Protein AF-A0A498HJP7-F1 (afdb_monomer_lite)

Foldseek 3Di:
DLVVVVVVLVVCLVVVNQEEEEEEQDPVSQVVCVPPPPVVRHVYYHYDYDHCVVVVVVVVVVCVVPVCPDPVNCVVPNDPVVVVVVVVPCDDDDD

Sequence (95 aa):
MALAIWYGCEFAKSMGLHRIIVESDSKENISALAHDMLKDIFQSSRWSWVPRSVNLAANRLASRSNTEMCGSTWISRPPSSLVHILNKDGLPCPP

Organism: Malus domestica (NCBI:txid3750)

Structure (mmCIF, N/CA/C/O backbone):
data_AF-A0A498HJP7-F1
#
_entry.id   AF-A0A498HJP7-F1
#
loop_
_atom_site.group_PDB
_atom_site.id
_atom_site.type_symbol
_atom_site.label_atom_id
_atom_site.label_alt_id
_atom_site.label_comp_id
_atom_site.label_asym_id
_atom_site.label_entity_id
_atom_site.label_seq_id
_atom_site.pdbx_PDB_ins_code
_atom_site.Cartn_x
_atom_site.Cartn_y
_atom_site.Cartn_z
_atom_site.occupancy
_atom_site.B_iso_or_equiv
_atom_site.auth_seq_id
_atom_site.auth_comp_id
_atom_site.auth_asym_id
_atom_site.auth_atom_id
_atom_site.pdbx_PDB_model_num
ATOM 1 N N . MET A 1 1 ? 6.026 4.830 -5.464 1.00 57.25 1 MET A N 1
ATOM 2 C CA . MET A 1 1 ? 4.969 3.795 -5.363 1.00 57.25 1 MET A CA 1
ATOM 3 C C . MET A 1 1 ? 4.178 3.848 -4.043 1.00 57.25 1 MET A C 1
ATOM 5 O O . MET A 1 1 ? 3.119 3.243 -3.983 1.00 57.25 1 MET A O 1
ATOM 9 N N . ALA A 1 2 ? 4.605 4.606 -3.020 1.00 67.38 2 ALA A N 1
ATOM 10 C CA . ALA A 1 2 ? 3.863 4.766 -1.756 1.00 67.38 2 ALA A CA 1
ATOM 11 C C . ALA A 1 2 ? 2.680 5.767 -1.805 1.00 67.38 2 ALA A C 1
ATOM 13 O O . ALA A 1 2 ? 1.772 5.686 -0.985 1.00 67.38 2 ALA A O 1
ATOM 14 N N . LEU A 1 3 ? 2.647 6.677 -2.791 1.00 81.50 3 LEU A N 1
ATOM 15 C CA . LEU A 1 3 ? 1.635 7.743 -2.891 1.00 81.50 3 LEU A CA 1
ATOM 16 C C . LEU A 1 3 ? 0.194 7.217 -3.030 1.00 81.50 3 LEU A C 1
ATOM 18 O O . LEU A 1 3 ? -0.729 7.785 -2.461 1.00 81.50 3 LEU A O 1
ATOM 22 N N . ALA A 1 4 ? -0.004 6.116 -3.764 1.00 86.81 4 ALA A N 1
ATOM 23 C CA . ALA A 1 4 ? -1.331 5.531 -3.965 1.00 86.81 4 ALA A CA 1
ATOM 24 C C . ALA A 1 4 ? -1.936 5.017 -2.650 1.00 86.81 4 ALA A C 1
ATOM 26 O O . ALA A 1 4 ? -3.118 5.221 -2.386 1.00 86.81 4 ALA A O 1
ATOM 27 N N . ILE A 1 5 ? -1.106 4.393 -1.809 1.00 88.38 5 ILE A N 1
ATOM 28 C CA . ILE A 1 5 ? -1.527 3.912 -0.492 1.00 88.38 5 ILE A CA 1
ATOM 29 C C . ILE A 1 5 ? -1.843 5.104 0.415 1.00 88.38 5 ILE A C 1
ATOM 31 O O . ILE A 1 5 ? -2.879 5.100 1.073 1.00 88.38 5 ILE A O 1
ATOM 35 N N . TRP A 1 6 ? -1.006 6.146 0.395 1.00 86.44 6 TRP A N 1
ATOM 36 C CA . TRP A 1 6 ? -1.243 7.376 1.154 1.00 86.44 6 TRP A CA 1
ATOM 37 C C . TRP A 1 6 ? -2.592 8.023 0.814 1.00 86.44 6 TRP A C 1
ATOM 39 O O . TRP A 1 6 ? -3.408 8.248 1.706 1.00 86.44 6 TRP A O 1
ATOM 49 N N . TYR A 1 7 ? -2.876 8.244 -0.474 1.00 89.19 7 TYR A N 1
ATOM 50 C CA . TYR A 1 7 ? -4.161 8.809 -0.896 1.00 89.19 7 TYR A CA 1
ATOM 51 C C . TYR A 1 7 ? -5.347 7.911 -0.543 1.00 89.19 7 TYR A C 1
ATOM 53 O O . TYR A 1 7 ? -6.391 8.417 -0.137 1.00 89.19 7 TYR A O 1
ATOM 61 N N . GLY A 1 8 ? -5.189 6.587 -0.649 1.00 90.19 8 GLY A N 1
ATOM 62 C CA . GLY A 1 8 ? -6.210 5.640 -0.200 1.00 90.19 8 GLY A CA 1
ATOM 63 C C . GLY A 1 8 ? -6.520 5.778 1.294 1.00 90.19 8 GLY A C 1
ATOM 64 O O . GLY A 1 8 ? -7.683 5.718 1.688 1.00 90.19 8 GLY A O 1
ATOM 65 N N . CYS A 1 9 ? -5.501 6.025 2.120 1.00 88.50 9 CYS A N 1
ATOM 66 C CA . CYS A 1 9 ? -5.662 6.231 3.559 1.00 88.50 9 CYS A CA 1
ATOM 67 C C . CYS A 1 9 ? -6.342 7.569 3.878 1.00 88.50 9 CYS A C 1
ATOM 69 O O . CYS A 1 9 ? -7.292 7.595 4.657 1.00 88.50 9 CYS A O 1
ATOM 71 N N . GLU A 1 10 ? -5.932 8.664 3.238 1.00 89.56 10 GLU A N 1
ATOM 72 C CA . GLU A 1 10 ? -6.596 9.968 3.396 1.00 89.56 10 GLU A CA 1
ATOM 73 C C . GLU A 1 10 ? -8.074 9.909 2.982 1.00 89.56 10 GLU A C 1
ATOM 75 O O . GLU A 1 10 ? -8.945 10.448 3.667 1.00 89.56 10 GLU A O 1
ATOM 80 N N . PHE A 1 11 ? -8.383 9.181 1.907 1.00 91.75 11 PHE A N 1
ATOM 81 C CA . PHE A 1 11 ? -9.761 8.956 1.479 1.00 91.75 11 PHE A CA 1
ATOM 82 C C . PHE A 1 11 ? -10.551 8.091 2.473 1.00 91.75 11 PHE A C 1
ATOM 84 O O . PHE A 1 11 ? -11.688 8.405 2.812 1.00 91.75 11 PHE A O 1
ATOM 91 N N . ALA A 1 12 ? -9.957 7.020 3.004 1.00 91.12 12 ALA A N 1
ATOM 92 C CA . ALA A 1 12 ? -10.606 6.210 4.034 1.00 91.12 12 ALA A CA 1
ATOM 93 C C . ALA A 1 12 ? -10.920 7.036 5.296 1.00 91.12 12 ALA A C 1
ATOM 95 O O . ALA A 1 12 ? -12.004 6.907 5.870 1.00 91.12 12 ALA A O 1
ATOM 96 N N . LYS A 1 13 ? -10.004 7.928 5.687 1.00 89.06 13 LYS A N 1
ATOM 97 C CA . LYS A 1 13 ? -10.194 8.864 6.798 1.00 89.06 13 LYS A CA 1
ATOM 98 C C . LYS A 1 13 ? -11.334 9.847 6.527 1.00 89.06 13 LYS A C 1
ATOM 100 O O . LYS A 1 13 ? -12.161 10.056 7.411 1.00 89.06 13 LYS A O 1
ATOM 105 N N . SER A 1 14 ? -11.416 10.420 5.323 1.00 92.62 14 SER A N 1
ATOM 106 C CA . SER A 1 14 ? -12.505 11.344 4.968 1.00 92.62 14 SER A CA 1
ATOM 107 C C . SER A 1 14 ? -13.877 10.663 4.947 1.00 92.62 14 SER A C 1
ATOM 109 O O . SER A 1 14 ? -14.885 11.306 5.230 1.00 92.62 14 SER A O 1
ATOM 111 N N . MET A 1 15 ? -13.914 9.350 4.707 1.00 93.31 15 MET A N 1
ATOM 112 C CA . MET A 1 15 ? -15.120 8.528 4.842 1.00 93.31 15 MET A CA 1
ATOM 113 C C . MET A 1 15 ? -15.432 8.103 6.288 1.00 93.31 15 MET A C 1
ATOM 115 O O . MET A 1 15 ? -16.394 7.371 6.514 1.00 93.31 15 MET A O 1
ATOM 119 N N . GLY A 1 16 ? -14.635 8.523 7.276 1.00 91.50 16 GLY A N 1
ATOM 120 C CA . GLY A 1 16 ? -14.832 8.150 8.678 1.00 91.50 16 GLY A CA 1
ATOM 121 C C . GLY A 1 16 ? -14.577 6.665 8.948 1.00 91.50 16 GLY A C 1
ATOM 122 O O . GLY A 1 16 ? -15.143 6.093 9.883 1.00 91.50 16 GLY A O 1
ATOM 123 N N . LEU A 1 17 ? -13.751 6.002 8.133 1.00 90.38 17 LEU A N 1
ATOM 124 C CA . LEU A 1 17 ? -13.354 4.624 8.392 1.00 90.38 17 LEU A CA 1
ATOM 125 C C . LEU A 1 17 ? -12.299 4.605 9.496 1.00 90.38 17 LEU A C 1
ATOM 127 O O . LEU A 1 17 ? -11.233 5.193 9.375 1.00 90.38 17 LEU A O 1
ATOM 131 N N . HIS A 1 18 ? -12.590 3.887 10.575 1.00 87.75 18 HIS A N 1
ATOM 132 C CA . HIS A 1 18 ? -11.695 3.780 11.731 1.00 87.75 18 HIS A CA 1
ATOM 133 C C . HIS A 1 18 ? -10.800 2.537 11.662 1.00 87.75 18 HIS A C 1
ATOM 135 O O . HIS A 1 18 ? -9.846 2.403 12.429 1.00 87.75 18 HIS A O 1
ATOM 141 N N . ARG A 1 19 ? -11.134 1.613 10.752 1.00 89.94 19 ARG A N 1
ATOM 142 C CA . ARG A 1 19 ? -10.435 0.352 10.528 1.00 89.94 19 ARG A CA 1
ATOM 143 C C . ARG A 1 19 ? -10.152 0.154 9.055 1.00 89.94 19 ARG A C 1
ATOM 145 O O . ARG A 1 19 ? -11.067 0.261 8.243 1.00 89.94 19 ARG A O 1
ATOM 152 N N . ILE A 1 20 ? -8.905 -0.173 8.738 1.00 90.50 20 ILE A N 1
ATOM 153 C CA . ILE A 1 20 ? -8.464 -0.392 7.361 1.00 90.50 20 ILE A CA 1
ATOM 154 C C . ILE A 1 20 ? -7.620 -1.656 7.231 1.00 90.50 20 ILE A C 1
ATOM 156 O O . ILE A 1 20 ? -6.923 -2.074 8.160 1.00 90.50 20 ILE A O 1
ATOM 160 N N . ILE A 1 21 ? -7.669 -2.245 6.041 1.00 91.44 21 ILE A N 1
ATOM 161 C CA . ILE A 1 21 ? -6.776 -3.315 5.610 1.00 91.44 21 ILE A CA 1
ATOM 162 C C . ILE A 1 21 ? -6.070 -2.809 4.359 1.00 91.44 21 ILE A C 1
ATOM 164 O O . ILE A 1 21 ? -6.726 -2.375 3.413 1.00 91.44 21 ILE A O 1
ATOM 168 N N . VAL A 1 22 ? -4.742 -2.842 4.373 1.00 90.81 22 VAL A N 1
ATOM 169 C CA . VAL A 1 22 ? -3.906 -2.423 3.253 1.00 90.81 22 VAL A CA 1
ATOM 170 C C . VAL A 1 22 ? -3.115 -3.622 2.755 1.00 90.81 22 VAL A C 1
ATOM 172 O O . VAL A 1 22 ? -2.337 -4.228 3.495 1.00 90.81 22 VAL A O 1
ATOM 175 N N . GLU A 1 23 ? -3.301 -3.934 1.479 1.00 93.12 23 GLU A N 1
ATOM 176 C CA . GLU A 1 23 ? -2.587 -4.995 0.780 1.00 93.12 23 GLU A CA 1
ATOM 177 C C . GLU A 1 23 ? -1.736 -4.394 -0.339 1.00 93.12 23 GLU A C 1
ATOM 179 O O . GLU A 1 23 ? -2.189 -3.530 -1.093 1.00 93.12 23 GLU A O 1
ATOM 184 N N . SER A 1 24 ? -0.477 -4.819 -0.437 1.00 91.81 24 SER A N 1
ATOM 185 C CA . SER A 1 24 ? 0.437 -4.341 -1.476 1.00 91.81 24 SER A CA 1
ATOM 186 C C . SER A 1 24 ? 1.420 -5.424 -1.896 1.00 91.81 24 SER A C 1
ATOM 188 O O . SER A 1 24 ? 1.854 -6.231 -1.080 1.00 91.81 24 SER A O 1
ATOM 190 N N . ASP A 1 25 ? 1.816 -5.414 -3.166 1.00 92.38 25 ASP A N 1
ATOM 191 C CA . ASP A 1 25 ? 2.843 -6.300 -3.717 1.00 92.38 25 ASP A CA 1
ATOM 192 C C . ASP A 1 25 ? 4.274 -5.762 -3.574 1.00 92.38 25 ASP A C 1
ATOM 194 O O . ASP A 1 25 ? 5.225 -6.461 -3.930 1.00 92.38 25 ASP A O 1
ATOM 198 N N . SER A 1 26 ? 4.458 -4.570 -2.992 1.00 89.81 26 SER A N 1
ATOM 199 C CA . SER A 1 26 ? 5.774 -4.040 -2.609 1.00 89.81 26 SER A CA 1
ATOM 200 C C . SER A 1 26 ? 6.018 -4.241 -1.116 1.00 89.81 26 SER A C 1
ATOM 202 O O . SER A 1 26 ? 5.287 -3.713 -0.275 1.00 89.81 26 SER A O 1
ATOM 204 N N . LYS A 1 27 ? 7.070 -4.997 -0.780 1.00 87.00 27 LYS A N 1
ATOM 205 C CA . LYS A 1 27 ? 7.472 -5.213 0.618 1.00 87.00 27 LYS A CA 1
ATOM 206 C C . LYS A 1 27 ? 7.955 -3.915 1.258 1.00 87.00 27 LYS A C 1
ATOM 208 O O . LYS A 1 27 ? 7.644 -3.671 2.416 1.00 87.00 27 LYS A O 1
ATOM 213 N N . GLU A 1 28 ? 8.636 -3.078 0.482 1.00 87.19 28 GLU A N 1
ATOM 214 C CA . GLU A 1 28 ? 9.171 -1.782 0.900 1.00 87.19 28 GLU A CA 1
ATOM 215 C C . GLU A 1 28 ? 8.044 -0.829 1.310 1.00 87.19 28 GLU A C 1
ATOM 217 O O . GLU A 1 28 ? 8.120 -0.188 2.358 1.00 87.19 28 GLU A O 1
ATOM 222 N N . ASN A 1 29 ? 6.963 -0.779 0.521 1.00 85.50 29 ASN A N 1
ATOM 223 C CA . ASN A 1 29 ? 5.778 0.009 0.853 1.00 85.50 29 ASN A CA 1
ATOM 224 C C . ASN A 1 29 ? 5.137 -0.463 2.168 1.00 85.50 29 ASN A C 1
ATOM 226 O O . ASN A 1 29 ? 4.767 0.367 2.995 1.00 85.50 29 ASN A O 1
ATOM 230 N N . ILE A 1 30 ? 5.005 -1.781 2.362 1.00 87.12 30 ILE A N 1
ATOM 231 C CA . ILE A 1 30 ? 4.433 -2.346 3.591 1.00 87.12 30 ILE A CA 1
ATOM 232 C C . ILE A 1 30 ? 5.307 -1.999 4.797 1.00 87.12 30 ILE A C 1
ATOM 234 O O . ILE A 1 30 ? 4.783 -1.502 5.789 1.00 87.12 30 ILE A O 1
ATOM 238 N N . SER A 1 31 ? 6.625 -2.201 4.719 1.00 84.44 31 SER A N 1
ATOM 239 C CA . SER A 1 31 ? 7.523 -1.922 5.845 1.00 84.44 31 SER A CA 1
ATOM 240 C C . SER A 1 31 ? 7.592 -0.437 6.197 1.00 84.44 31 SER A C 1
ATOM 242 O O . SER A 1 31 ? 7.597 -0.100 7.377 1.00 84.44 31 SER A O 1
ATOM 244 N N . ALA A 1 32 ? 7.613 0.451 5.198 1.00 82.19 32 ALA A N 1
ATOM 245 C CA . ALA A 1 32 ? 7.706 1.891 5.432 1.00 82.19 32 ALA A CA 1
ATOM 246 C C . ALA A 1 32 ? 6.415 2.468 6.036 1.00 82.19 32 ALA A C 1
ATOM 248 O O . ALA A 1 32 ? 6.458 3.265 6.969 1.00 82.19 32 ALA A O 1
ATOM 249 N N . LEU A 1 33 ? 5.249 2.062 5.523 1.00 78.88 33 LEU A N 1
ATOM 250 C CA . LEU A 1 33 ? 3.975 2.681 5.900 1.00 78.88 33 LEU A CA 1
ATOM 251 C C . LEU A 1 33 ? 3.334 2.048 7.141 1.00 78.88 33 LEU A C 1
ATOM 253 O O . LEU A 1 33 ? 2.638 2.742 7.884 1.00 78.88 33 LEU A O 1
ATOM 257 N N . ALA A 1 34 ? 3.584 0.758 7.392 1.00 76.94 34 ALA A N 1
ATOM 258 C CA . ALA A 1 34 ? 3.038 0.067 8.559 1.00 76.94 34 ALA A CA 1
ATOM 259 C C . ALA A 1 34 ? 3.639 0.563 9.884 1.00 76.94 34 ALA A C 1
ATOM 261 O O . ALA A 1 34 ? 2.969 0.506 10.917 1.00 76.94 34 ALA A O 1
ATOM 262 N N . HIS A 1 35 ? 4.890 1.034 9.868 1.00 68.50 35 HIS A N 1
ATOM 263 C CA . HIS A 1 35 ? 5.585 1.462 11.081 1.00 68.50 35 HIS A CA 1
ATOM 264 C C . HIS A 1 35 ? 5.340 2.928 11.447 1.00 68.50 35 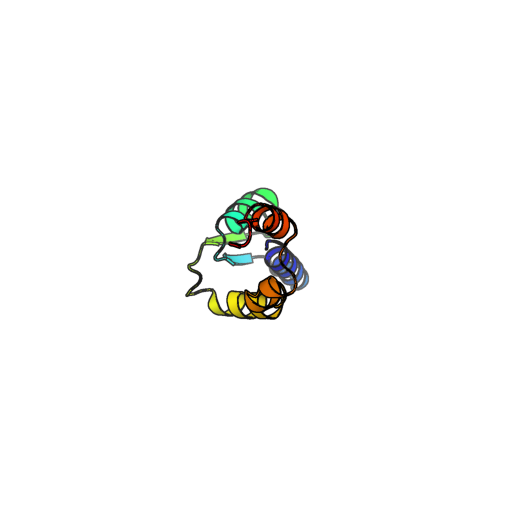HIS A C 1
ATOM 266 O O . HIS A 1 35 ? 5.077 3.190 12.623 1.00 68.50 35 HIS A O 1
ATOM 272 N N . ASP A 1 36 ? 5.353 3.839 10.469 1.00 65.69 36 ASP A N 1
ATOM 273 C CA . ASP A 1 36 ? 5.497 5.273 10.756 1.00 65.69 36 ASP A CA 1
ATOM 274 C C . ASP A 1 36 ? 4.235 6.121 10.555 1.00 65.69 36 ASP A C 1
ATOM 276 O O . ASP A 1 36 ? 4.097 7.149 11.209 1.00 65.69 36 ASP A O 1
ATOM 280 N N . MET A 1 37 ? 3.301 5.747 9.670 1.00 59.88 37 MET A N 1
ATOM 281 C CA . MET A 1 37 ? 2.329 6.743 9.179 1.00 59.88 37 MET A CA 1
ATOM 282 C C . MET A 1 37 ? 0.915 6.654 9.763 1.00 59.88 37 MET A C 1
ATOM 284 O O . MET A 1 37 ? 0.228 7.670 9.799 1.00 59.88 37 MET A O 1
ATOM 288 N N . LEU A 1 38 ? 0.440 5.478 10.191 1.00 64.69 38 LEU A N 1
ATOM 289 C CA . LEU A 1 38 ? -1.007 5.270 10.404 1.00 64.69 38 LEU A CA 1
ATOM 290 C C . LEU A 1 38 ? -1.442 4.854 11.814 1.00 64.69 38 LEU A C 1
ATOM 292 O O . LEU A 1 38 ? -2.645 4.688 12.029 1.00 64.69 38 LEU A O 1
ATOM 296 N N . LYS A 1 39 ? -0.520 4.698 12.774 1.00 66.44 39 LYS A N 1
ATOM 297 C CA . LYS A 1 39 ? -0.885 4.300 14.148 1.00 66.44 39 LYS A CA 1
ATOM 298 C C . LYS A 1 39 ? -1.800 5.313 14.838 1.00 66.44 39 LYS A C 1
ATOM 300 O O . LYS A 1 39 ? -2.693 4.905 15.568 1.00 66.44 39 LYS A O 1
ATOM 305 N N . ASP A 1 40 ? -1.622 6.595 14.532 1.00 70.50 40 ASP A N 1
ATOM 306 C CA . ASP A 1 40 ? -2.417 7.675 15.125 1.00 70.50 40 ASP A CA 1
ATOM 307 C C . ASP A 1 40 ? -3.648 8.045 14.280 1.00 70.50 40 ASP A C 1
ATOM 309 O O . ASP A 1 40 ? -4.506 8.805 14.724 1.00 70.50 40 ASP A O 1
ATOM 313 N N . ILE A 1 41 ? -3.752 7.518 13.052 1.00 77.44 41 ILE A N 1
ATOM 314 C CA . ILE A 1 41 ? -4.826 7.864 12.108 1.00 77.44 41 ILE A CA 1
ATOM 315 C C . ILE A 1 41 ? -5.988 6.872 12.196 1.00 77.44 41 ILE A C 1
ATOM 317 O O . ILE A 1 41 ? -7.149 7.277 12.143 1.00 77.44 41 ILE A O 1
ATOM 321 N N . PHE A 1 42 ? -5.693 5.577 12.342 1.00 83.50 42 PHE A N 1
ATOM 322 C CA . PHE A 1 42 ? -6.703 4.521 12.396 1.00 83.50 42 PHE A CA 1
ATOM 323 C C . PHE A 1 42 ? -6.633 3.773 13.723 1.00 83.50 42 PHE A C 1
ATOM 325 O O . PHE A 1 42 ? -5.564 3.346 14.146 1.00 83.50 42 PHE A O 1
ATOM 332 N N . GLN A 1 43 ? -7.793 3.526 14.336 1.00 86.19 43 GLN A N 1
ATOM 333 C CA . GLN A 1 43 ? -7.893 2.757 15.584 1.00 86.19 43 GLN A CA 1
ATOM 334 C C . GLN A 1 43 ? -7.382 1.322 15.418 1.00 86.19 43 GLN A C 1
ATOM 336 O O . GLN A 1 43 ? -6.885 0.713 16.362 1.00 86.19 43 GLN A O 1
ATOM 341 N N . SER A 1 44 ? -7.520 0.758 14.216 1.00 85.88 44 SER A N 1
ATOM 342 C CA . SER A 1 44 ? -6.897 -0.512 13.869 1.00 85.88 44 SER A CA 1
ATOM 343 C C . SER A 1 44 ? -6.552 -0.541 12.382 1.00 85.88 44 SER A C 1
ATOM 345 O O . SER A 1 44 ? -7.364 -0.209 11.520 1.00 85.88 44 SER A O 1
ATOM 347 N N . SER A 1 45 ? -5.320 -0.941 12.080 1.00 87.62 45 SER A N 1
ATOM 348 C CA . SER A 1 45 ? -4.854 -1.145 10.714 1.00 87.62 45 SER A CA 1
ATOM 349 C C . SER A 1 45 ? -4.197 -2.513 10.585 1.00 87.62 45 SER A C 1
ATOM 351 O O . SER A 1 45 ? -3.483 -2.968 11.482 1.00 87.62 45 SER A O 1
ATOM 353 N N . ARG A 1 46 ? -4.465 -3.191 9.468 1.00 89.25 46 ARG A N 1
ATOM 354 C CA . ARG A 1 46 ? -3.784 -4.429 9.085 1.00 89.25 46 ARG A CA 1
ATOM 355 C C . ARG A 1 46 ? -3.048 -4.198 7.781 1.00 89.25 46 ARG A C 1
ATOM 357 O O . ARG A 1 46 ? -3.633 -3.723 6.815 1.00 89.25 46 ARG A O 1
ATOM 364 N N . TRP A 1 47 ? -1.793 -4.612 7.755 1.00 89.75 47 TRP A N 1
ATOM 365 C CA . TRP A 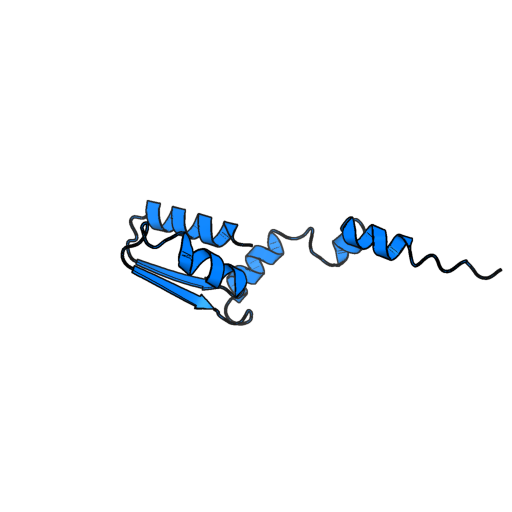1 47 ? -0.925 -4.481 6.598 1.00 89.75 47 TRP A CA 1
ATOM 366 C C . TRP A 1 47 ? -0.470 -5.859 6.162 1.00 89.75 47 TRP A C 1
ATOM 368 O O . TRP A 1 47 ? -0.053 -6.666 6.997 1.00 89.75 47 TRP A O 1
ATOM 378 N N . SER A 1 48 ? -0.575 -6.153 4.871 1.00 91.94 48 SER A N 1
ATOM 379 C CA . SER A 1 48 ? -0.138 -7.438 4.343 1.00 91.94 48 SER A CA 1
ATOM 380 C C . SER A 1 48 ? 0.541 -7.283 2.996 1.00 91.94 48 SER A C 1
ATOM 382 O O . SER A 1 48 ? 0.066 -6.571 2.110 1.00 91.94 48 SER A O 1
ATOM 384 N N . TRP A 1 49 ? 1.668 -7.973 2.846 1.00 93.69 49 TRP A N 1
ATOM 385 C CA . TRP A 1 49 ? 2.246 -8.171 1.533 1.00 93.69 49 TRP A CA 1
ATOM 386 C C . TRP A 1 49 ? 1.469 -9.259 0.797 1.00 93.69 49 TRP A C 1
ATOM 388 O O . TRP A 1 49 ? 1.222 -10.328 1.358 1.00 93.69 49 TRP A O 1
ATOM 398 N N . VAL A 1 50 ? 1.139 -9.006 -0.464 1.00 94.62 50 VAL A N 1
ATOM 399 C CA . VAL A 1 50 ? 0.431 -9.959 -1.319 1.00 94.62 50 VAL A CA 1
ATOM 400 C C . VAL A 1 50 ? 1.157 -10.136 -2.657 1.00 94.62 50 VAL A C 1
ATOM 402 O O . VAL A 1 50 ? 1.722 -9.177 -3.178 1.00 94.62 50 VAL A O 1
ATOM 405 N N . PRO A 1 51 ? 1.164 -11.332 -3.268 1.00 93.56 51 PRO A N 1
ATOM 406 C CA . PRO A 1 51 ? 1.749 -11.512 -4.594 1.00 93.56 51 PRO A CA 1
ATOM 407 C C . PRO A 1 51 ? 1.116 -10.600 -5.659 1.00 93.56 51 PRO A C 1
ATOM 409 O O . PRO A 1 51 ? -0.091 -10.362 -5.667 1.00 93.56 51 PRO A O 1
ATOM 412 N N . ARG A 1 52 ? 1.902 -10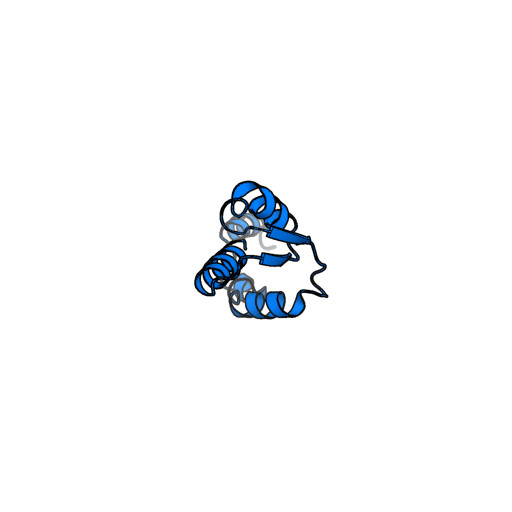.163 -6.651 1.00 90.31 52 ARG A N 1
ATOM 413 C CA . ARG A 1 52 ? 1.395 -9.337 -7.766 1.00 90.31 52 ARG A CA 1
ATOM 414 C C . ARG A 1 52 ? 0.233 -9.982 -8.530 1.00 90.31 52 ARG A C 1
ATOM 416 O O . ARG A 1 52 ? -0.629 -9.270 -9.036 1.00 90.31 52 ARG A O 1
ATOM 423 N N . SER A 1 53 ? 0.192 -11.314 -8.598 1.00 92.81 53 SER A N 1
ATOM 424 C CA . SER A 1 53 ? -0.893 -12.064 -9.242 1.00 92.81 53 SER A CA 1
ATOM 425 C C . SER A 1 53 ? -2.255 -11.832 -8.585 1.00 92.81 53 SER A C 1
ATOM 427 O O . SER A 1 53 ? -3.261 -11.832 -9.289 1.00 92.81 53 SER A O 1
ATOM 429 N N . VAL A 1 54 ? -2.293 -11.584 -7.271 1.00 93.06 54 VAL A N 1
ATOM 430 C CA . VAL A 1 54 ? -3.531 -11.273 -6.538 1.00 93.06 54 VAL A CA 1
ATOM 431 C C . VAL A 1 54 ? -3.783 -9.766 -6.425 1.00 93.06 54 VAL A C 1
ATOM 433 O O . VAL A 1 54 ? -4.926 -9.352 -6.281 1.00 93.06 54 VAL A O 1
ATOM 436 N N . ASN A 1 55 ? -2.754 -8.930 -6.614 1.00 92.38 55 ASN A N 1
ATOM 437 C CA . ASN A 1 55 ? -2.871 -7.468 -6.696 1.00 92.38 55 ASN A CA 1
ATOM 438 C C . ASN A 1 55 ? -3.041 -6.947 -8.142 1.00 92.38 55 ASN A C 1
ATOM 440 O O . ASN A 1 55 ? -2.594 -5.850 -8.496 1.00 92.38 55 ASN A O 1
ATOM 444 N N . LEU A 1 56 ? -3.657 -7.743 -9.026 1.00 92.31 56 LEU A N 1
ATOM 445 C CA . LEU A 1 56 ? -3.684 -7.448 -10.463 1.00 92.31 56 LEU A CA 1
ATOM 446 C C . LEU A 1 56 ? -4.456 -6.162 -10.793 1.00 92.31 56 LEU A C 1
ATOM 448 O O . LEU A 1 56 ? -4.102 -5.465 -11.743 1.00 92.31 56 LEU A O 1
ATOM 452 N N . ALA A 1 57 ? -5.492 -5.832 -10.017 1.00 91.88 57 ALA A N 1
ATOM 453 C CA . ALA A 1 57 ? -6.271 -4.610 -10.207 1.00 91.88 57 ALA A CA 1
ATOM 454 C C . ALA A 1 57 ? -5.407 -3.355 -10.011 1.00 91.88 57 ALA A C 1
ATOM 456 O O . ALA A 1 57 ? -5.331 -2.517 -10.912 1.00 91.88 57 ALA A O 1
ATOM 457 N N . ALA A 1 58 ? -4.689 -3.264 -8.886 1.00 90.19 58 ALA A N 1
ATOM 458 C CA . ALA A 1 58 ? -3.774 -2.156 -8.633 1.00 90.19 58 ALA A CA 1
ATOM 459 C C . ALA A 1 58 ? -2.622 -2.141 -9.648 1.00 90.19 58 ALA A C 1
ATOM 461 O O . ALA A 1 58 ? -2.288 -1.080 -10.172 1.00 90.19 58 ALA A O 1
ATOM 462 N N . ASN A 1 59 ? -2.078 -3.311 -10.005 1.00 88.81 59 ASN A N 1
ATOM 463 C CA . ASN A 1 59 ? -1.029 -3.422 -11.019 1.00 88.81 59 ASN A CA 1
ATOM 464 C C . ASN A 1 59 ? -1.485 -2.890 -12.390 1.00 88.81 59 ASN A C 1
ATOM 466 O O . ASN A 1 59 ? -0.746 -2.155 -13.037 1.00 88.81 59 ASN A O 1
ATOM 470 N N . ARG A 1 60 ? -2.715 -3.207 -12.821 1.00 88.06 60 ARG A N 1
ATOM 471 C CA . ARG A 1 60 ? -3.293 -2.709 -14.083 1.00 88.06 60 ARG A CA 1
ATOM 472 C C . ARG A 1 60 ? -3.534 -1.200 -14.067 1.00 88.06 60 ARG A C 1
ATOM 474 O O . ARG A 1 60 ? -3.357 -0.544 -15.091 1.00 88.06 60 ARG A O 1
ATOM 481 N N . LEU A 1 61 ? -3.960 -0.646 -12.933 1.00 87.31 61 LEU A N 1
ATOM 482 C CA . LEU A 1 61 ? -4.150 0.800 -12.789 1.00 87.31 61 LEU A CA 1
ATOM 483 C C . LEU A 1 61 ? -2.805 1.530 -12.812 1.00 87.31 61 LEU A C 1
ATOM 485 O O . LEU A 1 61 ? -2.642 2.482 -13.573 1.00 87.31 61 LEU A O 1
ATOM 489 N N . ALA A 1 62 ? -1.821 1.023 -12.069 1.00 84.94 62 ALA A N 1
ATOM 490 C CA . ALA A 1 62 ? -0.469 1.568 -12.052 1.00 84.94 62 ALA A CA 1
ATOM 491 C C . ALA A 1 62 ? 0.220 1.464 -13.424 1.00 84.94 62 ALA A C 1
ATOM 493 O O . ALA A 1 62 ? 0.902 2.396 -13.844 1.00 84.94 62 ALA A O 1
ATOM 494 N N . SER A 1 63 ? 0.022 0.366 -14.164 1.00 82.12 63 SER A N 1
ATOM 495 C CA . SER A 1 63 ? 0.599 0.210 -15.506 1.00 82.12 63 SER A CA 1
ATOM 496 C C . SER A 1 63 ? -0.010 1.174 -16.524 1.00 82.12 63 SER A C 1
ATOM 498 O O . SER A 1 63 ? 0.664 1.564 -17.472 1.00 82.12 63 SER A O 1
ATOM 500 N N . ARG A 1 64 ? -1.278 1.568 -16.342 1.00 78.62 64 ARG A N 1
ATOM 501 C CA . ARG A 1 64 ? -1.931 2.578 -17.190 1.00 78.62 64 ARG A CA 1
ATOM 502 C C . ARG A 1 64 ? -1.424 3.987 -16.903 1.00 78.62 64 ARG A C 1
ATOM 504 O O . ARG A 1 64 ? -1.260 4.753 -17.843 1.00 78.62 64 ARG A O 1
ATOM 511 N N . SER A 1 65 ? -1.184 4.324 -15.636 1.00 71.81 65 SER A N 1
ATOM 512 C CA . SER A 1 65 ? -0.652 5.639 -15.257 1.00 71.81 65 SER A CA 1
ATOM 513 C C . SER A 1 65 ? 0.842 5.790 -15.558 1.00 71.81 65 SER A C 1
ATOM 515 O O . SER A 1 65 ? 1.313 6.906 -15.731 1.00 71.81 65 SER A O 1
ATOM 517 N N . ASN A 1 66 ? 1.581 4.679 -15.642 1.00 66.81 66 ASN A N 1
ATOM 518 C CA . ASN A 1 66 ? 3.024 4.658 -15.893 1.00 66.81 66 ASN A CA 1
ATOM 519 C C . ASN A 1 66 ? 3.373 4.273 -17.342 1.00 66.81 66 ASN A C 1
ATOM 521 O O . ASN A 1 66 ? 4.338 3.543 -17.570 1.00 66.81 66 ASN A O 1
ATOM 525 N N . THR A 1 67 ? 2.629 4.752 -18.338 1.00 58.44 67 THR A N 1
ATOM 526 C CA . THR A 1 67 ? 2.937 4.509 -19.764 1.00 58.44 67 THR A CA 1
ATOM 527 C C . THR A 1 67 ? 4.349 4.966 -20.167 1.00 58.44 67 THR A C 1
ATOM 529 O O . THR A 1 67 ? 4.943 4.388 -21.078 1.00 58.44 67 THR A O 1
ATOM 532 N N . GLU A 1 68 ? 4.944 5.927 -19.451 1.00 54.53 68 GLU A N 1
ATOM 533 C CA . GLU A 1 68 ? 6.344 6.345 -19.638 1.00 54.53 68 GLU A CA 1
ATOM 534 C C . GLU A 1 68 ? 7.384 5.313 -19.155 1.00 54.53 68 GLU A C 1
ATOM 536 O O . GLU A 1 68 ? 8.511 5.303 -19.644 1.00 54.53 68 GLU A O 1
ATOM 541 N N . MET A 1 69 ? 7.014 4.395 -18.254 1.00 53.53 69 MET A N 1
ATOM 542 C CA . MET A 1 69 ? 7.857 3.270 -17.815 1.00 53.53 69 MET A CA 1
ATOM 543 C C . MET A 1 69 ? 7.582 1.971 -18.591 1.00 53.53 69 MET A C 1
ATOM 545 O O . MET A 1 69 ? 7.909 0.880 -18.127 1.00 53.53 69 MET A O 1
ATOM 549 N N . CYS A 1 70 ? 6.967 2.061 -19.771 1.00 56.81 70 CYS A N 1
ATOM 550 C CA . CYS A 1 70 ? 6.874 0.936 -20.694 1.00 56.81 70 CYS A CA 1
ATOM 551 C C . CYS A 1 70 ? 8.177 0.818 -21.502 1.00 56.81 70 CYS A C 1
ATOM 553 O O . CYS A 1 70 ? 8.718 1.829 -21.951 1.00 56.81 70 CYS A O 1
ATOM 555 N N . GLY A 1 71 ? 8.662 -0.406 -21.747 1.00 58.28 71 GLY A N 1
ATOM 556 C CA . GLY A 1 71 ? 9.908 -0.636 -22.494 1.00 58.28 71 GLY A CA 1
ATOM 557 C C . GLY A 1 71 ? 9.921 0.003 -23.891 1.00 58.28 71 GLY A C 1
ATOM 558 O O . GLY A 1 71 ? 10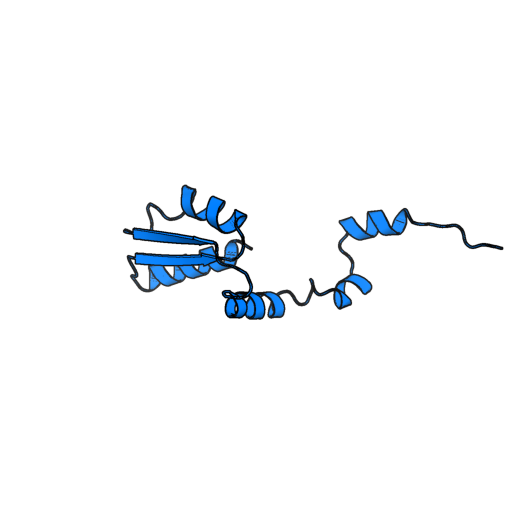.966 0.452 -24.348 1.00 58.28 71 GLY A O 1
ATOM 559 N N . SER A 1 72 ? 8.756 0.146 -24.533 1.00 61.25 72 SER A N 1
ATOM 560 C CA . SER A 1 72 ? 8.616 0.864 -25.809 1.00 61.25 72 SER A CA 1
ATOM 561 C C . SER A 1 72 ? 8.968 2.351 -25.706 1.00 61.25 72 SER A C 1
ATOM 563 O O . SER A 1 72 ? 9.518 2.923 -26.642 1.00 61.25 72 SER A O 1
ATOM 565 N N . THR A 1 73 ? 8.669 2.981 -24.570 1.00 59.19 73 THR A N 1
ATOM 566 C CA . THR A 1 73 ? 8.959 4.397 -24.312 1.00 59.19 73 THR A CA 1
ATOM 567 C C . THR A 1 73 ? 10.420 4.597 -23.915 1.00 59.19 73 THR A C 1
ATOM 569 O O . THR A 1 73 ? 10.986 5.651 -24.172 1.00 59.19 73 THR A O 1
ATOM 572 N N . TRP A 1 74 ? 11.072 3.572 -23.355 1.00 65.25 74 T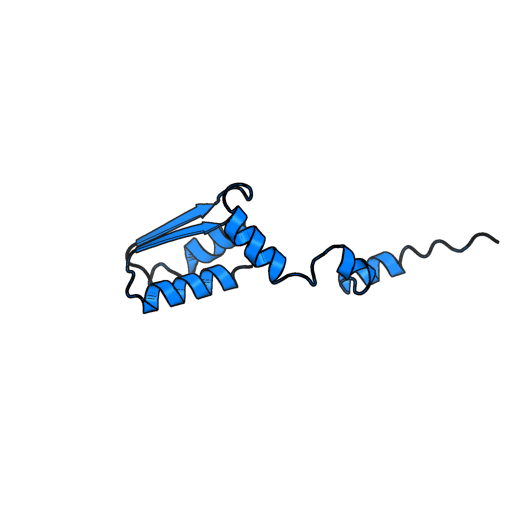RP A N 1
ATOM 573 C CA . TRP A 1 74 ? 12.501 3.610 -23.021 1.00 65.25 74 TRP A CA 1
ATOM 574 C C . TRP A 1 74 ? 13.403 3.566 -24.252 1.00 65.25 74 TRP A C 1
ATOM 576 O O . TRP A 1 74 ? 14.507 4.095 -24.202 1.00 65.25 74 TRP A O 1
ATOM 586 N N . ILE A 1 75 ? 12.935 2.981 -25.359 1.00 62.53 75 ILE A N 1
ATOM 587 C CA . ILE A 1 75 ? 13.653 3.024 -26.641 1.00 62.53 75 ILE A CA 1
ATOM 588 C C . ILE A 1 75 ? 13.771 4.473 -27.133 1.00 62.53 75 ILE A C 1
ATOM 590 O O . ILE A 1 75 ? 14.817 4.875 -27.632 1.00 62.53 75 ILE A O 1
ATOM 594 N N . SER A 1 76 ? 12.708 5.268 -26.981 1.00 68.25 76 SER A N 1
ATOM 595 C CA . SER A 1 76 ? 12.655 6.651 -27.468 1.00 68.25 76 SER A CA 1
ATOM 596 C C . SER A 1 76 ? 13.086 7.689 -26.428 1.00 68.25 76 SER A C 1
ATOM 598 O O . SER A 1 76 ? 13.593 8.747 -26.797 1.00 68.25 76 SER A O 1
ATOM 600 N N . ARG A 1 77 ? 12.900 7.416 -25.133 1.00 68.88 77 ARG A N 1
ATOM 601 C CA . ARG A 1 77 ? 13.270 8.295 -24.011 1.00 68.88 77 ARG A CA 1
ATOM 602 C C . ARG A 1 77 ? 13.798 7.460 -22.837 1.00 68.88 77 ARG A C 1
ATOM 604 O O . ARG A 1 77 ? 13.096 7.291 -21.837 1.00 68.88 77 ARG A O 1
ATOM 611 N N . PRO A 1 78 ? 15.021 6.913 -22.943 1.00 67.06 78 PRO A N 1
ATOM 612 C CA . PRO A 1 78 ? 15.610 6.150 -21.855 1.00 67.06 78 PRO A CA 1
ATOM 613 C C . PRO A 1 78 ? 15.851 7.045 -20.628 1.00 67.06 78 PRO A C 1
ATOM 615 O O . PRO A 1 78 ? 16.136 8.239 -20.774 1.00 67.06 78 PRO A O 1
ATOM 618 N N . PRO A 1 79 ? 15.791 6.484 -19.408 1.00 70.75 79 PRO A N 1
ATOM 619 C CA . PRO A 1 79 ? 16.218 7.189 -18.207 1.00 70.75 79 PRO A CA 1
ATOM 620 C C . PRO A 1 79 ? 17.667 7.667 -18.348 1.00 70.75 79 PRO A C 1
ATOM 622 O O . PRO A 1 79 ? 18.505 6.965 -18.915 1.00 70.75 79 PRO A O 1
ATOM 625 N N . SER A 1 80 ? 18.002 8.825 -17.781 1.00 71.44 80 SER A N 1
ATOM 626 C CA . SER A 1 80 ? 19.367 9.375 -17.821 1.00 71.44 80 SER A CA 1
ATOM 627 C C . SER A 1 80 ? 20.416 8.435 -17.209 1.00 71.44 80 SER A C 1
ATOM 62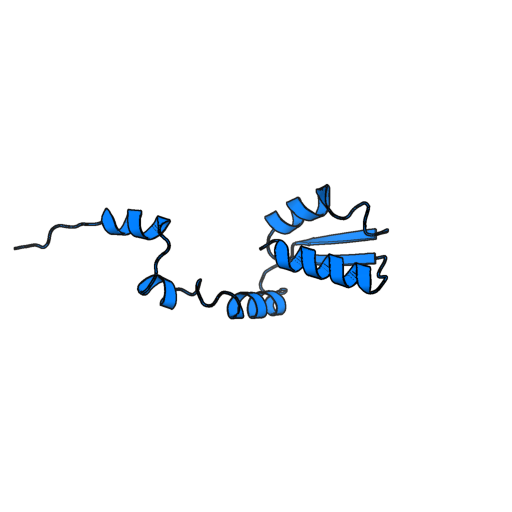9 O O . SER A 1 80 ? 21.553 8.400 -17.677 1.00 71.44 80 SER A O 1
ATOM 631 N N . SER A 1 81 ? 20.023 7.605 -16.236 1.00 72.38 81 SER A N 1
ATOM 632 C CA . SER A 1 81 ? 20.854 6.520 -15.696 1.00 72.38 81 SER A CA 1
ATOM 633 C C . SER A 1 81 ? 21.222 5.458 -16.739 1.00 72.38 81 SER A C 1
ATOM 635 O O . SER A 1 81 ? 22.299 4.877 -16.661 1.00 72.38 81 SER A O 1
ATOM 637 N N . LEU A 1 82 ? 20.357 5.229 -17.730 1.00 68.62 82 LEU A N 1
ATOM 638 C CA . LEU A 1 82 ? 20.527 4.244 -18.798 1.00 68.62 82 LEU A CA 1
ATOM 639 C C . LEU A 1 82 ? 21.257 4.846 -20.010 1.00 68.62 82 LEU A C 1
ATOM 641 O O . LEU A 1 82 ? 22.081 4.174 -20.623 1.00 68.62 82 LEU A O 1
ATOM 645 N N . VAL A 1 83 ? 21.048 6.139 -20.291 1.00 67.06 83 VAL A N 1
ATOM 646 C CA . VAL A 1 83 ? 21.832 6.899 -21.288 1.00 67.06 83 VAL A CA 1
ATOM 647 C C . VAL A 1 83 ? 23.326 6.844 -20.971 1.00 67.06 83 VAL A C 1
ATOM 649 O O . VAL A 1 83 ? 24.135 6.664 -21.875 1.00 67.06 83 VAL A O 1
ATOM 652 N N . HIS A 1 84 ? 23.710 6.964 -19.695 1.00 63.62 84 HIS A N 1
ATOM 653 C CA . HIS A 1 84 ? 25.123 6.928 -19.307 1.00 63.62 84 HIS A CA 1
ATOM 654 C C . HIS A 1 84 ? 25.767 5.545 -19.492 1.00 63.62 84 HIS A C 1
ATOM 656 O O . HIS A 1 84 ? 26.974 5.469 -19.690 1.00 63.62 84 HIS A O 1
ATOM 662 N N . ILE A 1 85 ? 24.971 4.472 -19.454 1.00 67.19 85 ILE A N 1
ATOM 663 C CA . ILE A 1 85 ? 25.422 3.099 -19.713 1.00 67.19 85 ILE A CA 1
ATOM 664 C C . ILE A 1 85 ? 25.567 2.883 -21.225 1.00 67.19 85 ILE A C 1
ATOM 666 O O . ILE A 1 85 ? 26.642 2.523 -21.689 1.00 67.19 85 ILE A O 1
ATOM 670 N N . LEU A 1 86 ? 24.538 3.222 -22.009 1.00 61.84 86 LEU A N 1
ATOM 671 C CA . LEU A 1 86 ? 24.552 3.047 -23.468 1.00 61.84 86 LEU A CA 1
ATOM 672 C C . LEU A 1 86 ? 25.602 3.920 -24.174 1.00 61.84 86 LEU A C 1
ATOM 674 O O . LEU A 1 86 ? 26.169 3.515 -25.182 1.00 61.84 86 LEU A O 1
ATOM 678 N N . ASN A 1 87 ? 25.909 5.103 -23.635 1.00 60.91 87 ASN A N 1
ATOM 679 C CA . ASN A 1 87 ? 26.974 5.972 -24.152 1.00 60.91 87 ASN A CA 1
ATOM 680 C C . ASN A 1 87 ? 28.389 5.407 -23.885 1.00 60.91 87 ASN A C 1
ATOM 682 O O . ASN A 1 87 ? 29.377 5.897 -24.425 1.00 60.91 87 ASN A O 1
ATOM 686 N N . LYS A 1 88 ? 28.515 4.379 -23.037 1.00 59.00 88 LYS A N 1
ATOM 687 C CA . LYS A 1 88 ? 29.786 3.693 -22.758 1.00 59.00 88 LYS A CA 1
ATOM 688 C C . LYS A 1 88 ? 29.967 2.411 -23.572 1.00 59.00 88 LYS A C 1
ATOM 690 O O . LYS A 1 88 ? 31.107 1.986 -23.723 1.00 59.00 88 LYS A O 1
ATOM 695 N N . ASP A 1 89 ? 28.906 1.885 -24.183 1.00 59.38 89 ASP A N 1
ATOM 696 C CA . ASP A 1 89 ? 28.945 0.737 -25.103 1.00 59.38 89 ASP A CA 1
ATOM 697 C C . ASP A 1 89 ? 29.352 1.136 -26.530 1.00 59.38 89 ASP A C 1
ATOM 699 O O . ASP A 1 89 ? 29.002 0.462 -27.499 1.00 59.38 89 ASP A O 1
ATOM 703 N N . GLY A 1 90 ? 30.090 2.243 -26.675 1.00 62.12 90 GLY A N 1
ATOM 704 C CA . GLY A 1 90 ? 30.691 2.682 -27.928 1.00 62.12 90 GLY A CA 1
ATOM 705 C C . GLY A 1 90 ? 31.712 1.665 -28.432 1.00 62.12 90 GLY A C 1
ATOM 706 O O . GLY A 1 90 ? 32.917 1.884 -28.335 1.00 62.12 90 GLY A O 1
ATOM 707 N N . LEU A 1 91 ? 31.233 0.545 -28.969 1.00 60.09 91 LEU A N 1
ATOM 708 C CA . LEU A 1 91 ? 32.010 -0.318 -29.834 1.00 60.09 91 LEU A CA 1
ATOM 709 C C . LEU A 1 91 ? 32.350 0.512 -31.077 1.00 60.09 91 LEU A C 1
ATOM 711 O O . LEU A 1 91 ? 31.435 1.024 -31.731 1.00 60.09 91 LEU A O 1
ATOM 715 N N . PRO A 1 92 ? 33.639 0.697 -31.404 1.00 56.66 92 PRO A N 1
ATOM 716 C CA . PRO A 1 92 ? 34.001 1.349 -32.648 1.00 56.66 92 PRO A CA 1
ATOM 717 C C . PRO A 1 92 ? 33.434 0.532 -33.816 1.00 56.66 92 PRO A C 1
ATOM 719 O O . PRO A 1 92 ? 33.506 -0.698 -33.825 1.00 56.66 92 PRO A O 1
ATOM 722 N N . CYS A 1 93 ? 32.851 1.230 -34.790 1.00 47.22 93 CYS A N 1
ATOM 723 C CA . CYS A 1 93 ? 32.457 0.658 -36.075 1.00 47.22 93 CYS A CA 1
ATOM 724 C C . CYS A 1 93 ? 33.667 -0.075 -36.694 1.00 47.22 93 CYS A C 1
ATOM 726 O O . CYS A 1 93 ? 34.743 0.529 -36.749 1.00 47.22 93 CYS A O 1
ATOM 728 N N . PRO A 1 94 ? 33.544 -1.340 -37.149 1.00 56.09 94 PRO A N 1
ATOM 729 C CA . PRO A 1 94 ? 34.572 -1.948 -37.989 1.00 56.09 94 PRO A CA 1
ATOM 730 C C . PRO A 1 94 ? 34.652 -1.209 -39.345 1.00 56.09 94 PRO A C 1
ATOM 732 O O . PRO A 1 94 ? 33.688 -0.524 -39.697 1.00 56.09 94 PRO A O 1
ATOM 735 N N . PRO A 1 95 ? 35.791 -1.303 -40.059 1.00 56.50 95 PRO A N 1
ATOM 736 C CA . PRO A 1 95 ? 36.171 -0.417 -41.169 1.00 56.50 95 PRO A CA 1
ATOM 737 C C . PRO A 1 95 ? 35.238 -0.443 -42.383 1.00 56.50 95 PRO A C 1
ATOM 739 O O . PRO A 1 95 ? 34.651 -1.512 -42.669 1.00 56.50 95 PRO A O 1
#

InterPro domains:
  IPR052929 RNase H-like EbsB-related [PTHR47074] (2-83)

pLDDT: mean 77.97, std 13.5, range [47.22, 94.62]

Secondary structure (DSSP, 8-state):
--HHHHHHHHHHHHTT--EEEEEES-HHHHHHHHHHTSTTT-SEEEEEE--TTT-HHHHHHHHHHTGGGSHHHHHHS--HHHHHHHTT--PPPP-

Radius of gyration: 19.6 Å; chains: 1; bounding box: 51×23×57 Å